Protein AF-A0A2E0GWQ5-F1 (afdb_monomer_lite)

Structure (mmCIF, N/CA/C/O backbone):
data_AF-A0A2E0GWQ5-F1
#
_entry.id   AF-A0A2E0GWQ5-F1
#
loop_
_atom_site.group_PDB
_atom_site.id
_atom_site.type_symbol
_atom_site.label_atom_id
_atom_site.label_alt_id
_atom_site.label_comp_id
_atom_site.label_asym_id
_atom_site.label_entity_id
_atom_site.label_seq_id
_atom_site.pdbx_PDB_ins_code
_atom_site.Cartn_x
_atom_site.Cartn_y
_atom_site.Cartn_z
_atom_site.occupancy
_atom_site.B_iso_or_equiv
_atom_site.auth_seq_id
_atom_site.auth_comp_id
_atom_site.auth_asym_id
_atom_site.auth_atom_id
_atom_site.pdbx_PDB_model_num
ATOM 1 N N . MET A 1 1 ? 23.060 -10.099 -14.269 1.00 32.94 1 MET A N 1
ATOM 2 C CA . MET A 1 1 ? 23.483 -8.999 -13.379 1.00 32.94 1 MET A CA 1
ATOM 3 C C . MET A 1 1 ? 22.250 -8.461 -12.675 1.00 32.94 1 MET A C 1
ATOM 5 O O . MET A 1 1 ? 21.407 -7.855 -13.321 1.00 32.94 1 MET A O 1
ATOM 9 N N . SER A 1 2 ? 22.074 -8.779 -11.394 1.00 44.56 2 SER A N 1
ATOM 10 C CA . SER A 1 2 ? 20.948 -8.301 -10.587 1.00 44.56 2 SER A CA 1
ATOM 11 C C . SER A 1 2 ? 21.257 -6.890 -10.093 1.00 44.56 2 SER A C 1
ATOM 13 O O . SER A 1 2 ? 21.801 -6.715 -9.004 1.00 44.56 2 SER A O 1
ATOM 15 N N . HIS A 1 3 ? 20.966 -5.885 -10.917 1.00 57.94 3 HIS A N 1
ATOM 16 C CA . HIS A 1 3 ? 20.984 -4.500 -10.463 1.00 57.94 3 HIS A CA 1
ATOM 17 C C . HIS A 1 3 ? 19.841 -4.331 -9.463 1.00 57.94 3 HIS A C 1
ATOM 19 O O . HIS A 1 3 ? 18.668 -4.363 -9.831 1.00 57.94 3 HIS A O 1
ATOM 25 N N . SER A 1 4 ? 20.179 -4.221 -8.181 1.00 69.31 4 SER A N 1
ATOM 26 C CA . SER A 1 4 ? 19.216 -3.838 -7.158 1.00 69.31 4 SER A CA 1
ATOM 27 C C . SER A 1 4 ? 18.698 -2.442 -7.495 1.00 69.31 4 SER A C 1
ATOM 29 O O . SER A 1 4 ? 19.482 -1.491 -7.514 1.00 69.31 4 SER A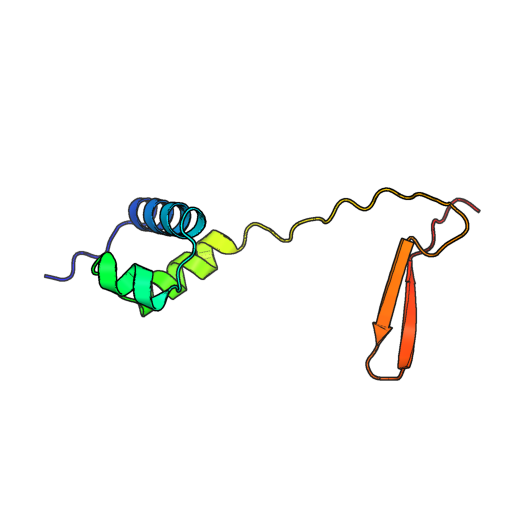 O 1
ATOM 31 N N . LEU A 1 5 ? 17.399 -2.326 -7.777 1.00 81.62 5 LEU A N 1
ATOM 32 C CA . LEU A 1 5 ? 16.743 -1.031 -7.949 1.00 81.62 5 LEU A CA 1
ATOM 33 C C . LEU A 1 5 ? 16.985 -0.153 -6.713 1.00 81.62 5 LEU A C 1
ATOM 35 O O . LEU A 1 5 ? 16.994 -0.644 -5.578 1.00 81.62 5 LEU A O 1
ATOM 39 N N . SER A 1 6 ? 17.183 1.144 -6.934 1.00 87.06 6 SER A N 1
ATOM 40 C CA . SER A 1 6 ? 17.356 2.112 -5.854 1.00 87.06 6 SER A CA 1
ATOM 41 C C . SER A 1 6 ? 16.049 2.311 -5.075 1.00 87.06 6 SER A C 1
ATOM 43 O O . SER A 1 6 ? 14.953 2.021 -5.559 1.00 87.06 6 SER A O 1
ATOM 45 N N . LYS A 1 7 ? 16.144 2.865 -3.860 1.00 86.00 7 LYS A N 1
ATOM 46 C CA . LYS A 1 7 ? 14.967 3.199 -3.040 1.00 86.00 7 LYS A CA 1
ATOM 47 C C . LYS A 1 7 ? 13.967 4.100 -3.782 1.00 86.00 7 LYS A C 1
ATOM 49 O O . LYS A 1 7 ? 12.765 3.894 -3.657 1.00 86.00 7 LYS A O 1
ATOM 54 N N . SER A 1 8 ? 14.444 5.076 -4.561 1.00 88.25 8 SER A N 1
ATOM 55 C CA . SER A 1 8 ? 13.571 5.979 -5.324 1.00 88.25 8 SER A CA 1
ATOM 56 C C . SER A 1 8 ? 12.806 5.252 -6.427 1.00 88.25 8 SER A C 1
ATOM 58 O O . SER A 1 8 ? 11.626 5.516 -6.620 1.00 88.25 8 SER A O 1
ATOM 60 N N . GLN A 1 9 ? 13.439 4.286 -7.097 1.00 91.44 9 GLN A N 1
ATOM 61 C CA . GLN A 1 9 ? 12.766 3.457 -8.096 1.00 91.44 9 GLN A CA 1
ATOM 62 C C . GLN A 1 9 ? 11.678 2.592 -7.457 1.00 91.44 9 GLN A C 1
ATOM 64 O O . GLN A 1 9 ? 10.580 2.488 -7.998 1.00 91.44 9 GLN A O 1
ATOM 69 N N . TRP A 1 10 ? 11.945 2.013 -6.282 1.00 92.06 10 TRP A N 1
ATOM 70 C CA . TRP A 1 10 ? 10.930 1.260 -5.542 1.00 92.06 10 TRP A CA 1
ATOM 71 C C . TRP A 1 10 ? 9.751 2.123 -5.097 1.00 92.06 10 TRP A C 1
ATOM 73 O O . TRP A 1 10 ? 8.622 1.644 -5.165 1.00 92.06 10 TRP A O 1
ATOM 83 N N . GLN A 1 11 ? 9.985 3.380 -4.710 1.00 91.06 11 GLN A N 1
ATOM 84 C CA . GLN A 1 11 ? 8.903 4.322 -4.419 1.00 91.06 11 GLN A CA 1
ATOM 85 C C . GLN A 1 11 ? 8.006 4.518 -5.642 1.00 91.06 11 GLN A C 1
ATOM 87 O O . GLN A 1 11 ? 6.806 4.287 -5.544 1.00 91.06 11 GLN A O 1
ATOM 92 N N . SER A 1 12 ? 8.583 4.819 -6.810 1.00 92.44 12 SER A N 1
ATOM 93 C CA . SER A 1 12 ? 7.809 4.989 -8.046 1.00 92.44 12 SER A CA 1
ATOM 94 C C . SER A 1 12 ? 6.994 3.745 -8.411 1.00 92.44 12 SER A C 1
ATOM 96 O O . SER A 1 12 ? 5.850 3.870 -8.838 1.00 92.44 12 SER A O 1
ATOM 98 N N . TRP A 1 13 ? 7.537 2.540 -8.204 1.00 93.12 13 TRP A N 1
ATOM 99 C CA . TRP A 1 13 ? 6.790 1.298 -8.422 1.00 93.12 13 TRP A CA 1
ATOM 100 C C . TRP A 1 13 ? 5.661 1.089 -7.407 1.00 93.12 13 TRP A C 1
ATOM 102 O O . TRP A 1 13 ? 4.591 0.610 -7.780 1.00 93.12 13 TRP A O 1
ATOM 112 N N . CYS A 1 14 ? 5.869 1.448 -6.138 1.00 91.25 14 CYS A N 1
ATOM 113 C CA . CYS A 1 14 ? 4.821 1.384 -5.118 1.00 91.25 14 CYS A CA 1
ATOM 114 C C . CYS A 1 14 ? 3.690 2.377 -5.415 1.00 91.25 14 CYS A C 1
ATOM 116 O O . CYS A 1 14 ? 2.523 2.003 -5.312 1.00 91.25 14 CYS A O 1
ATOM 118 N N . ASP A 1 15 ? 4.027 3.594 -5.843 1.00 91.06 15 ASP A N 1
ATOM 119 C CA . ASP A 1 15 ? 3.054 4.622 -6.220 1.00 91.06 15 ASP A CA 1
ATOM 120 C C . ASP A 1 15 ? 2.275 4.198 -7.473 1.00 91.06 15 ASP A C 1
ATOM 122 O O . ASP A 1 15 ? 1.048 4.274 -7.500 1.00 91.06 15 ASP A O 1
ATOM 126 N N . ALA A 1 16 ? 2.966 3.662 -8.486 1.00 92.06 16 ALA A N 1
ATOM 127 C CA . ALA A 1 16 ? 2.336 3.126 -9.690 1.00 92.06 16 ALA A CA 1
ATOM 128 C C . ALA A 1 16 ? 1.376 1.971 -9.370 1.00 92.06 16 ALA A C 1
ATOM 130 O O . ALA A 1 16 ? 0.280 1.929 -9.924 1.00 92.06 16 ALA A O 1
ATOM 131 N N . TYR A 1 17 ? 1.741 1.076 -8.442 1.00 92.19 17 TYR A N 1
ATOM 132 C CA . TYR A 1 17 ? 0.859 0.001 -7.978 1.00 92.19 17 TYR A CA 1
ATOM 133 C C . TYR A 1 17 ? -0.421 0.529 -7.310 1.00 92.19 17 TYR A C 1
ATOM 135 O O . TYR A 1 17 ? -1.483 -0.062 -7.472 1.00 92.19 17 TYR A O 1
ATOM 143 N N . GLN A 1 18 ? -0.355 1.644 -6.577 1.00 88.44 18 GLN A N 1
ATOM 144 C CA . GLN A 1 18 ? -1.536 2.232 -5.932 1.00 88.44 18 GLN A CA 1
ATOM 145 C C . GLN A 1 18 ? -2.552 2.818 -6.927 1.00 88.44 18 GLN A C 1
ATOM 147 O O . GLN A 1 18 ? -3.711 2.995 -6.560 1.00 88.44 18 GLN A O 1
ATOM 152 N N . GLN A 1 19 ? -2.140 3.107 -8.166 1.00 89.31 19 GLN A N 1
ATOM 153 C CA . GLN A 1 19 ? -3.009 3.658 -9.216 1.00 89.31 19 GLN A CA 1
ATOM 154 C C . GLN A 1 19 ? -3.704 2.582 -10.061 1.00 89.31 19 GLN A C 1
ATOM 156 O O . GLN A 1 19 ? -4.529 2.904 -10.915 1.00 89.31 19 GLN A O 1
ATOM 161 N N . VAL A 1 20 ? -3.366 1.308 -9.860 1.00 89.56 20 VAL A N 1
ATOM 162 C CA . VAL A 1 20 ? -3.852 0.191 -10.674 1.00 89.56 20 VAL A CA 1
ATOM 163 C C . VAL A 1 20 ? -4.646 -0.787 -9.818 1.00 89.56 20 VAL A C 1
ATOM 165 O O . VAL A 1 20 ? -4.218 -1.181 -8.736 1.00 89.56 20 VAL A O 1
ATOM 168 N N . ASP A 1 21 ? -5.793 -1.231 -10.325 1.00 88.19 21 ASP A N 1
ATOM 169 C CA . ASP A 1 21 ? -6.617 -2.234 -9.647 1.00 88.19 21 ASP A CA 1
ATOM 170 C C . ASP A 1 21 ? -6.165 -3.649 -10.031 1.00 88.19 21 ASP A C 1
ATOM 172 O O . ASP A 1 21 ? -6.784 -4.346 -10.833 1.00 88.19 21 ASP A O 1
ATOM 176 N N . GLN A 1 22 ? -5.000 -4.049 -9.521 1.00 90.56 22 GLN A N 1
ATOM 177 C CA . GLN A 1 22 ? -4.449 -5.379 -9.769 1.00 90.56 22 GLN A CA 1
ATOM 178 C C . GLN A 1 22 ? -3.807 -6.003 -8.531 1.00 90.56 22 GLN A C 1
ATOM 180 O O . GLN A 1 22 ? -3.440 -5.349 -7.547 1.00 90.56 22 GLN A O 1
ATOM 185 N N . THR A 1 23 ? -3.630 -7.322 -8.581 1.00 92.94 23 THR A N 1
ATOM 186 C CA . THR A 1 23 ? -2.917 -8.042 -7.523 1.00 92.94 23 THR A CA 1
ATOM 187 C C . THR A 1 23 ? -1.421 -7.730 -7.575 1.00 92.94 23 THR A C 1
ATOM 189 O O . THR A 1 23 ? -0.846 -7.533 -8.646 1.00 92.94 23 THR A O 1
ATOM 192 N N . LYS A 1 24 ? -0.754 -7.740 -6.412 1.00 91.81 24 LYS A N 1
ATOM 193 C CA . LYS A 1 24 ? 0.704 -7.520 -6.312 1.00 91.81 24 LYS A CA 1
ATOM 194 C C . LYS A 1 24 ? 1.505 -8.493 -7.183 1.00 91.81 24 LYS A C 1
ATOM 196 O O . LYS A 1 24 ? 2.536 -8.123 -7.731 1.00 91.81 24 LYS A O 1
ATOM 201 N N . VAL A 1 25 ? 1.020 -9.730 -7.308 1.00 94.00 25 VAL A N 1
ATOM 202 C CA . VAL A 1 25 ? 1.647 -10.780 -8.122 1.00 94.00 25 VAL A CA 1
ATOM 203 C C . VAL A 1 25 ? 1.556 -10.446 -9.610 1.00 94.00 25 VAL A C 1
ATOM 205 O O . VAL A 1 25 ? 2.578 -10.515 -10.290 1.00 94.00 25 VAL A O 1
ATOM 208 N N . SER A 1 26 ? 0.375 -10.045 -10.103 1.00 93.50 26 SER A N 1
ATOM 209 C CA . SER A 1 26 ? 0.206 -9.623 -11.505 1.00 93.50 26 SER A CA 1
ATOM 210 C C . SER A 1 26 ? 1.091 -8.422 -11.817 1.00 93.50 26 SER A C 1
ATOM 212 O O . SER A 1 26 ? 1.894 -8.482 -12.740 1.00 93.50 26 SER A O 1
ATOM 214 N N . PHE A 1 27 ? 1.067 -7.407 -10.949 1.00 95.19 27 PHE A N 1
ATOM 215 C CA . PHE A 1 27 ? 1.873 -6.200 -11.118 1.00 95.19 27 PHE A CA 1
ATOM 216 C C . PHE A 1 27 ? 3.368 -6.505 -11.226 1.00 95.19 27 PHE A C 1
ATOM 218 O O . PHE A 1 27 ? 4.052 -5.975 -12.099 1.00 95.19 27 PHE A O 1
ATOM 225 N N . CYS A 1 28 ? 3.883 -7.382 -10.358 1.00 94.44 28 CYS A N 1
ATOM 226 C CA . CYS A 1 28 ? 5.289 -7.775 -10.407 1.00 94.44 28 CYS A CA 1
ATOM 227 C C . CYS A 1 28 ? 5.619 -8.564 -11.673 1.00 94.44 28 CYS A C 1
ATOM 229 O O . CYS A 1 28 ? 6.686 -8.364 -12.246 1.00 94.44 28 CYS A O 1
ATOM 231 N N . ARG A 1 29 ? 4.719 -9.446 -12.119 1.00 93.75 29 ARG A N 1
ATOM 232 C CA . ARG A 1 29 ? 4.913 -10.232 -13.339 1.00 93.75 29 ARG A CA 1
ATOM 233 C C . ARG A 1 29 ? 4.960 -9.337 -14.577 1.00 93.75 29 ARG A C 1
ATOM 235 O O . ARG A 1 29 ? 5.878 -9.482 -15.378 1.00 93.75 29 ARG A O 1
ATOM 242 N N . ASP A 1 30 ? 4.022 -8.405 -14.692 1.00 94.88 30 ASP A N 1
ATOM 243 C CA . ASP A 1 30 ? 3.883 -7.530 -15.860 1.00 94.88 30 ASP A CA 1
ATOM 244 C C . ASP A 1 30 ? 5.039 -6.525 -15.965 1.00 94.88 30 ASP A C 1
ATOM 246 O O . ASP A 1 30 ? 5.485 -6.194 -17.060 1.00 94.88 30 ASP A O 1
ATOM 250 N N . ASN A 1 31 ? 5.584 -6.095 -14.822 1.00 91.12 31 ASN A N 1
ATOM 251 C CA . ASN A 1 31 ? 6.698 -5.143 -14.751 1.00 91.12 31 ASN A CA 1
ATOM 252 C C . ASN A 1 31 ? 8.065 -5.812 -14.522 1.00 91.12 31 ASN A C 1
ATOM 254 O O . ASN A 1 31 ? 9.056 -5.124 -14.275 1.00 91.12 31 ASN A O 1
ATOM 258 N N . ASN A 1 32 ? 8.132 -7.147 -14.594 1.00 91.88 32 ASN A N 1
ATOM 259 C CA . ASN A 1 32 ? 9.345 -7.942 -14.375 1.00 91.88 32 ASN A CA 1
ATOM 260 C C . ASN A 1 32 ? 10.083 -7.602 -13.057 1.00 91.88 32 ASN A C 1
ATOM 262 O O . ASN A 1 32 ? 11.313 -7.525 -12.997 1.00 91.88 32 ASN A O 1
ATOM 266 N N . LEU A 1 33 ? 9.315 -7.371 -11.991 1.00 91.31 33 LEU A N 1
ATOM 267 C CA . LEU A 1 33 ? 9.817 -7.066 -10.654 1.00 91.31 33 LEU A CA 1
ATOM 268 C C . LEU A 1 33 ? 9.956 -8.344 -9.828 1.00 91.31 33 LEU A C 1
ATOM 270 O O . LEU A 1 33 ? 9.135 -9.262 -9.895 1.00 91.31 33 LEU A O 1
ATOM 274 N N . ASN A 1 34 ? 10.967 -8.381 -8.962 1.00 93.06 34 ASN A N 1
ATOM 275 C CA . ASN A 1 34 ? 11.062 -9.441 -7.969 1.00 93.06 34 ASN A CA 1
ATOM 276 C C . ASN A 1 34 ? 9.977 -9.254 -6.899 1.00 93.06 34 ASN A C 1
ATOM 278 O O . ASN A 1 34 ? 9.970 -8.259 -6.174 1.00 93.06 34 ASN A O 1
ATOM 282 N N . TYR A 1 35 ? 9.104 -10.250 -6.765 1.00 92.50 35 TYR A N 1
ATOM 283 C CA . TYR A 1 35 ? 7.969 -10.199 -5.846 1.00 92.50 35 TYR A CA 1
ATOM 284 C C . TYR A 1 35 ? 8.374 -10.004 -4.377 1.00 92.50 35 TYR A C 1
ATOM 286 O O . TYR A 1 35 ? 7.761 -9.210 -3.667 1.00 92.50 35 TYR A O 1
ATOM 294 N N . HIS A 1 36 ? 9.428 -10.681 -3.910 1.00 92.44 36 HIS A N 1
ATOM 295 C CA . HIS A 1 36 ? 9.879 -10.563 -2.520 1.00 92.44 36 HIS A CA 1
ATOM 296 C C . HIS A 1 36 ? 10.465 -9.182 -2.221 1.00 92.44 36 HIS A C 1
ATOM 298 O O . HIS A 1 36 ? 10.186 -8.612 -1.167 1.00 92.44 36 HIS A O 1
ATOM 304 N N . GLN A 1 37 ? 11.240 -8.624 -3.154 1.00 91.31 37 GLN A N 1
ATOM 305 C CA . GLN A 1 37 ? 11.773 -7.268 -3.017 1.00 91.31 37 GLN A CA 1
ATOM 306 C C . GLN A 1 37 ? 10.652 -6.228 -3.058 1.00 91.31 37 GLN A C 1
ATOM 308 O O . GLN A 1 37 ? 10.636 -5.326 -2.222 1.00 91.31 37 GLN A O 1
ATOM 313 N N . PHE A 1 38 ? 9.686 -6.392 -3.967 1.00 92.88 38 PHE A N 1
ATOM 314 C CA . PHE A 1 38 ? 8.513 -5.529 -4.035 1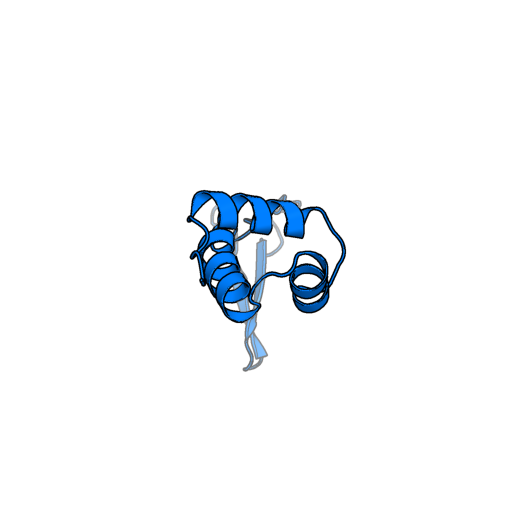.00 92.88 38 PHE A CA 1
ATOM 315 C C . PHE A 1 38 ? 7.717 -5.565 -2.731 1.00 92.88 38 PHE A C 1
ATOM 317 O O . PHE A 1 38 ? 7.427 -4.512 -2.184 1.00 92.88 38 PHE A O 1
ATOM 324 N N . LEU A 1 39 ? 7.419 -6.746 -2.180 1.00 92.00 39 LEU A N 1
ATOM 325 C CA . LEU A 1 39 ? 6.711 -6.860 -0.900 1.00 92.00 39 LEU A CA 1
ATOM 326 C C . LEU A 1 39 ? 7.453 -6.173 0.249 1.00 92.00 39 LEU A C 1
ATOM 328 O O . LEU A 1 39 ? 6.827 -5.489 1.058 1.00 92.00 39 LEU A O 1
ATOM 332 N N . TYR A 1 40 ? 8.772 -6.357 0.325 1.00 91.50 40 TYR A N 1
ATOM 333 C CA . TYR A 1 40 ? 9.595 -5.717 1.347 1.00 91.50 40 TYR A CA 1
ATOM 334 C C . TYR A 1 40 ? 9.482 -4.190 1.273 1.00 91.50 40 TYR A C 1
ATOM 336 O O . TYR A 1 40 ? 9.148 -3.546 2.269 1.00 91.50 40 TYR A O 1
ATOM 344 N N . TRP A 1 41 ? 9.705 -3.616 0.089 1.00 90.75 41 TRP A N 1
ATOM 345 C CA . TRP A 1 41 ? 9.646 -2.169 -0.108 1.00 90.75 41 TRP A CA 1
ATOM 346 C C . TRP A 1 41 ? 8.233 -1.618 0.012 1.00 90.75 41 TRP A C 1
ATOM 348 O O . TRP A 1 41 ? 8.050 -0.581 0.640 1.00 90.75 41 TRP A O 1
ATOM 358 N N . PHE A 1 42 ? 7.235 -2.331 -0.503 1.00 90.31 42 PHE A N 1
ATOM 359 C CA . PHE A 1 42 ? 5.840 -1.942 -0.384 1.00 90.31 42 PHE A CA 1
ATOM 360 C C . PHE A 1 42 ? 5.446 -1.808 1.084 1.00 90.31 42 PHE A C 1
ATOM 362 O O . PHE A 1 42 ? 4.946 -0.762 1.461 1.00 90.31 42 PHE A O 1
ATOM 369 N N . ASN A 1 43 ? 5.768 -2.784 1.939 1.00 88.38 43 ASN A N 1
ATOM 370 C CA . ASN A 1 43 ? 5.473 -2.697 3.373 1.00 88.38 43 ASN A CA 1
ATOM 371 C C . ASN A 1 43 ? 6.240 -1.562 4.077 1.00 88.38 43 ASN A C 1
ATOM 373 O O . ASN A 1 43 ? 5.681 -0.875 4.933 1.00 88.38 43 ASN A O 1
ATOM 377 N N . GLN A 1 44 ? 7.512 -1.351 3.727 1.00 87.88 44 GLN A N 1
ATOM 378 C CA . GLN A 1 44 ? 8.329 -0.271 4.296 1.00 87.88 44 GLN A CA 1
ATOM 379 C C . GLN A 1 44 ? 7.798 1.120 3.923 1.00 87.88 44 GLN A C 1
ATOM 381 O O . GLN A 1 44 ? 7.782 2.019 4.759 1.00 87.88 44 GLN A O 1
ATOM 386 N N . LEU A 1 45 ? 7.343 1.298 2.682 1.00 84.62 45 LEU A N 1
ATOM 387 C CA . LEU A 1 45 ? 6.902 2.591 2.151 1.00 84.62 45 LEU A CA 1
ATOM 388 C C . LEU A 1 45 ? 5.403 2.839 2.387 1.00 84.62 45 LEU A C 1
ATOM 390 O O . LEU A 1 45 ? 4.993 3.978 2.580 1.00 84.62 45 LEU A O 1
ATOM 394 N N . SER A 1 46 ? 4.584 1.786 2.472 1.00 75.12 46 SER A N 1
ATOM 395 C CA . SER A 1 46 ? 3.152 1.875 2.790 1.00 75.12 46 SER A CA 1
ATOM 396 C C . SER A 1 46 ? 2.865 2.031 4.284 1.00 75.12 46 SER A C 1
ATOM 398 O O . SER A 1 46 ? 1.708 2.203 4.664 1.00 75.12 46 SER A O 1
ATOM 400 N N . SER A 1 47 ? 3.884 1.965 5.150 1.00 60.34 47 SER A N 1
ATOM 401 C CA . SER A 1 47 ? 3.731 2.130 6.605 1.00 60.34 47 SER A CA 1
ATOM 402 C C . SER A 1 47 ? 3.286 3.542 7.023 1.00 60.34 47 SER A C 1
ATOM 404 O O . SER A 1 47 ? 3.011 3.782 8.197 1.00 60.34 47 SER A O 1
ATOM 406 N N . GLN A 1 48 ? 3.142 4.478 6.083 1.00 56.00 48 GLN A N 1
ATOM 407 C CA . GLN A 1 48 ? 2.507 5.770 6.315 1.00 56.00 48 GLN A CA 1
ATOM 408 C C . GLN A 1 48 ? 1.086 5.784 5.774 1.00 56.00 48 GLN A C 1
ATOM 410 O O . GLN A 1 48 ? 0.826 6.296 4.695 1.00 56.00 48 GLN A O 1
ATOM 415 N N . SER A 1 49 ? 0.162 5.220 6.546 1.00 51.41 49 SER A N 1
ATOM 416 C CA . SER A 1 49 ? -1.227 5.677 6.594 1.00 51.41 49 SER A CA 1
ATOM 417 C C . SER A 1 49 ? -2.000 4.755 7.538 1.00 51.41 49 SER A C 1
ATOM 419 O O . SER A 1 49 ? -2.859 3.977 7.115 1.00 51.41 49 SER A O 1
ATOM 421 N N . ASN A 1 50 ? -1.770 4.891 8.848 1.00 52.00 50 ASN A N 1
ATOM 422 C CA . ASN A 1 50 ? -2.913 4.788 9.752 1.00 52.00 50 ASN A CA 1
ATOM 423 C C . ASN A 1 50 ? -3.865 5.892 9.290 1.00 52.00 50 ASN A C 1
ATOM 425 O O . ASN A 1 50 ? -3.666 7.051 9.646 1.00 52.00 50 ASN A O 1
ATOM 429 N N . LYS A 1 51 ? -4.806 5.566 8.392 1.00 48.53 51 LYS A N 1
ATOM 430 C CA . LYS A 1 51 ? -5.838 6.510 7.971 1.00 48.53 51 LYS A CA 1
ATOM 431 C C . LYS A 1 51 ? -6.548 6.900 9.257 1.00 48.53 51 LYS A C 1
ATOM 433 O O . LYS A 1 51 ? -7.292 6.089 9.803 1.00 48.53 51 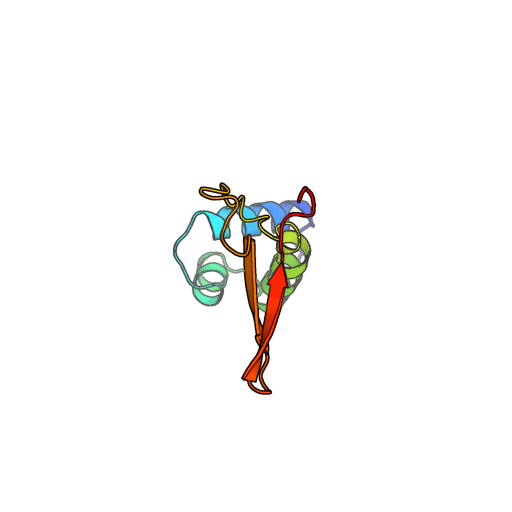LYS A O 1
ATOM 438 N N . MET A 1 52 ? -6.273 8.095 9.774 1.00 51.03 52 MET A N 1
ATOM 439 C CA . MET A 1 52 ? -7.167 8.711 10.740 1.00 51.03 52 MET A CA 1
ATOM 440 C C . MET A 1 52 ? -8.482 8.865 9.994 1.00 51.03 52 MET A C 1
ATOM 442 O O . MET A 1 52 ? -8.605 9.674 9.077 1.00 51.03 52 MET A O 1
ATOM 446 N N . ILE A 1 53 ? -9.426 7.990 10.312 1.00 55.81 53 ILE A N 1
ATOM 447 C CA . ILE A 1 53 ? -10.795 8.135 9.855 1.00 55.81 53 ILE A CA 1
ATOM 448 C C . ILE A 1 53 ? -11.322 9.328 10.645 1.00 55.81 53 ILE A C 1
ATOM 450 O O . ILE A 1 53 ? -11.561 9.211 11.845 1.00 55.81 53 ILE A O 1
ATOM 454 N N . SER A 1 54 ? -11.427 10.488 9.999 1.00 49.88 54 SER A N 1
ATOM 455 C CA . SER A 1 54 ? -12.151 11.617 10.575 1.00 49.88 54 SER A CA 1
ATOM 456 C C . SER A 1 54 ? -13.610 11.198 10.722 1.00 49.88 54 SER A C 1
ATOM 458 O O . SER A 1 54 ? -14.280 10.916 9.730 1.00 49.88 54 SER A O 1
ATOM 460 N N . VAL A 1 55 ? -14.078 11.098 11.963 1.00 55.50 55 VAL A N 1
ATOM 461 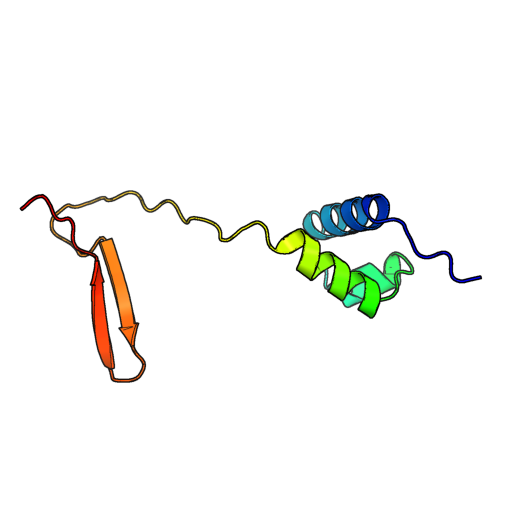C CA . VAL A 1 55 ? -15.481 10.835 12.285 1.00 55.50 55 VAL A CA 1
ATOM 462 C C . VAL A 1 55 ? -16.098 12.166 12.694 1.00 55.50 55 VAL A C 1
ATOM 464 O O . VAL A 1 55 ? -15.669 12.766 13.676 1.00 55.50 55 VAL A O 1
ATOM 467 N N . GLU A 1 56 ? -17.081 12.646 11.934 1.00 58.12 56 GLU A N 1
ATOM 468 C CA . GLU A 1 56 ? -17.879 13.806 12.333 1.00 58.12 56 GLU A CA 1
ATOM 469 C C . GLU A 1 56 ? -18.853 13.393 13.443 1.00 58.12 56 GLU A C 1
ATOM 47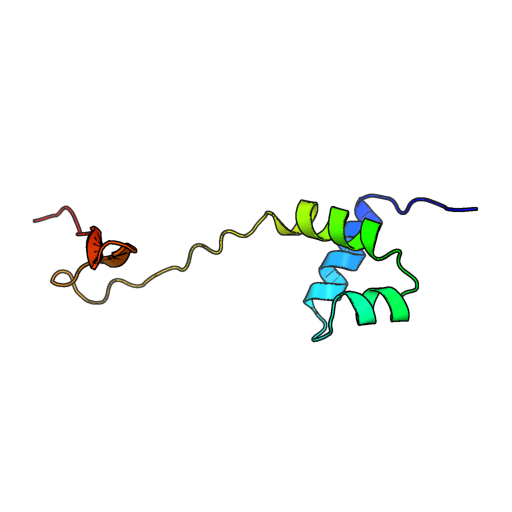1 O O . GLU A 1 56 ? -19.661 12.472 13.290 1.00 58.12 56 GLU A O 1
ATOM 476 N N . VAL A 1 57 ? -18.752 14.056 14.595 1.00 54.34 57 VAL A N 1
ATOM 477 C CA . VAL A 1 57 ? -19.570 13.761 15.775 1.00 54.34 57 VAL A CA 1
ATOM 478 C C . VAL A 1 57 ? -20.948 14.399 15.600 1.00 54.34 57 VAL A C 1
ATOM 480 O O . VAL A 1 57 ? -21.140 15.580 15.865 1.00 54.34 57 VAL A O 1
ATOM 483 N N . LEU A 1 58 ? -21.923 13.609 15.145 1.00 52.25 58 LEU A N 1
ATOM 484 C CA . LEU A 1 58 ? -23.296 14.072 14.893 1.00 52.25 58 LEU A CA 1
ATOM 485 C C . LEU A 1 58 ? -24.171 14.197 16.157 1.00 52.25 58 LEU A C 1
ATOM 487 O O . LEU A 1 58 ? -25.262 14.758 16.081 1.00 52.25 58 LEU A O 1
ATOM 491 N N . SER A 1 59 ? -23.749 13.684 17.319 1.00 55.12 59 SER A N 1
ATOM 492 C CA . SER A 1 59 ? -24.521 13.847 18.561 1.00 55.12 59 SER A CA 1
ATOM 493 C C . SER A 1 59 ? -23.689 13.613 19.820 1.00 55.12 59 SER A C 1
ATOM 495 O O . SER A 1 59 ? -23.074 12.557 19.955 1.00 55.12 59 SER A O 1
ATOM 497 N N . SER A 1 60 ? -23.788 14.520 20.788 1.00 57.09 60 SER A N 1
ATOM 498 C CA . SER A 1 60 ? -23.160 14.454 22.119 1.00 57.09 60 SER A CA 1
ATOM 499 C C . SER A 1 60 ? -23.749 13.382 23.052 1.00 57.09 60 SER A C 1
ATOM 501 O O . SER A 1 60 ? -23.197 13.117 24.111 1.00 57.09 60 SER A O 1
ATOM 503 N N . PHE A 1 61 ? -24.850 12.725 22.668 1.00 58.72 61 PHE A N 1
ATOM 504 C CA . PHE A 1 61 ? -25.535 11.713 23.491 1.00 58.72 61 PHE A CA 1
ATOM 505 C C . PHE A 1 61 ? -25.207 10.260 23.111 1.00 58.72 61 PHE A C 1
ATOM 507 O O . PHE A 1 61 ? -25.862 9.334 23.591 1.00 58.72 61 PHE A O 1
ATOM 514 N N . ARG A 1 62 ? -24.240 10.030 22.214 1.00 60.97 62 ARG A N 1
ATOM 515 C CA . ARG A 1 62 ? -23.841 8.683 21.778 1.00 60.97 62 ARG A CA 1
ATOM 516 C C . ARG A 1 62 ? -22.328 8.506 21.908 1.00 60.97 62 ARG A C 1
ATOM 518 O O . ARG A 1 62 ? -21.601 9.464 21.662 1.00 60.97 62 ARG A O 1
ATOM 525 N N . PRO A 1 63 ? -21.849 7.301 22.271 1.00 64.06 63 PRO A N 1
ATOM 526 C CA . PRO A 1 63 ? -20.420 7.031 22.333 1.00 64.06 63 PRO A CA 1
ATOM 527 C C . PRO A 1 63 ? -19.782 7.283 20.963 1.00 64.06 63 PRO A C 1
ATOM 529 O O . PRO A 1 63 ? -20.285 6.816 19.939 1.00 64.06 63 PRO A O 1
ATOM 532 N N . LEU A 1 64 ? -18.669 8.017 20.966 1.00 66.88 64 LEU A N 1
ATOM 533 C CA . LEU A 1 64 ? -17.915 8.443 19.784 1.00 66.88 64 LEU A CA 1
ATOM 534 C C . LEU A 1 64 ? -17.344 7.248 19.015 1.00 66.88 64 LEU A C 1
ATOM 536 O O . LEU A 1 64 ? -17.234 7.266 17.792 1.00 66.88 64 LEU A O 1
ATOM 540 N N . ALA A 1 65 ? -17.009 6.184 19.742 1.00 70.06 65 ALA A N 1
ATOM 541 C CA . ALA A 1 65 ? -16.659 4.889 19.187 1.00 70.06 65 ALA A CA 1
ATOM 542 C C . ALA A 1 65 ? -16.977 3.783 20.198 1.00 70.06 65 ALA A C 1
ATOM 544 O O . ALA A 1 65 ? -16.874 3.983 21.412 1.00 70.06 65 ALA A O 1
ATOM 545 N N . VAL A 1 66 ? -17.320 2.598 19.687 1.00 64.88 66 VAL A N 1
ATOM 546 C CA . VAL A 1 66 ? -17.551 1.393 20.492 1.00 64.88 66 VAL A CA 1
ATOM 547 C C . VAL A 1 66 ? -16.651 0.277 19.984 1.00 64.88 66 VAL A C 1
ATOM 549 O O . VAL A 1 66 ? -16.762 -0.147 18.835 1.00 64.88 66 VAL A O 1
ATOM 552 N N . ILE A 1 67 ? -15.789 -0.239 20.856 1.00 74.62 67 ILE A N 1
ATOM 553 C CA . ILE A 1 67 ? -14.946 -1.401 20.568 1.00 74.62 67 ILE A CA 1
ATOM 554 C C . ILE A 1 67 ? -15.557 -2.612 21.270 1.00 74.62 67 ILE A C 1
ATOM 556 O O . ILE A 1 67 ? -15.640 -2.652 22.498 1.00 74.62 67 ILE A O 1
ATOM 560 N N . ARG A 1 68 ? -15.976 -3.617 20.494 1.00 69.81 68 ARG A N 1
ATOM 561 C CA . ARG A 1 68 ? -16.393 -4.922 21.027 1.00 69.81 68 ARG A CA 1
ATOM 562 C C . ARG A 1 68 ? -15.177 -5.817 21.213 1.00 69.81 68 ARG A C 1
ATOM 564 O O . ARG A 1 68 ? -14.456 -6.111 20.262 1.00 69.81 68 ARG A O 1
ATOM 571 N N . LEU A 1 69 ? -14.972 -6.262 22.443 1.00 74.69 69 LEU A N 1
ATOM 572 C CA . LEU A 1 69 ? -13.910 -7.184 22.811 1.00 74.69 69 LEU A CA 1
ATOM 573 C C . LEU A 1 69 ? -14.371 -8.634 22.607 1.00 74.69 69 LEU A C 1
ATOM 575 O O . LEU A 1 69 ? -15.560 -8.947 22.655 1.00 74.69 69 LEU A O 1
ATOM 579 N N . LYS A 1 70 ? -13.414 -9.550 22.409 1.00 66.12 70 LYS A N 1
ATOM 580 C CA . LYS A 1 70 ? -13.689 -10.986 22.188 1.00 66.12 70 LYS A CA 1
ATOM 581 C C . LYS A 1 70 ? -14.382 -11.672 23.369 1.00 66.12 70 LYS A C 1
ATOM 583 O O . LYS A 1 70 ? -15.014 -12.702 23.191 1.00 66.12 70 LYS A O 1
ATOM 588 N N . ASN A 1 71 ? -14.264 -11.100 24.562 1.00 84.44 71 ASN A N 1
ATOM 589 C CA . ASN A 1 71 ? -14.923 -11.559 25.782 1.00 84.44 71 ASN A CA 1
ATOM 590 C C . ASN A 1 71 ? -16.333 -10.957 25.953 1.00 84.44 71 ASN A C 1
ATOM 592 O O . ASN A 1 71 ? -16.826 -10.899 27.075 1.00 84.44 71 ASN A O 1
ATOM 596 N N . SER A 1 72 ? -16.941 -10.443 24.879 1.00 74.56 72 SER A N 1
ATOM 597 C CA . SER A 1 72 ? -18.264 -9.801 24.865 1.00 74.56 72 SER A CA 1
ATOM 598 C C . SER A 1 72 ? -18.386 -8.510 25.683 1.00 74.56 72 SER A C 1
ATOM 600 O O . SER A 1 72 ? -19.479 -7.958 25.791 1.00 74.56 72 SER A O 1
ATOM 602 N N . HIS A 1 73 ? -17.281 -7.985 26.216 1.00 76.38 73 HIS A N 1
ATOM 603 C CA . HIS A 1 73 ? -17.263 -6.674 26.859 1.00 76.38 73 HIS A CA 1
ATOM 604 C C . HIS A 1 73 ? -17.126 -5.564 25.809 1.00 76.38 73 HIS A C 1
ATOM 606 O O . HIS A 1 73 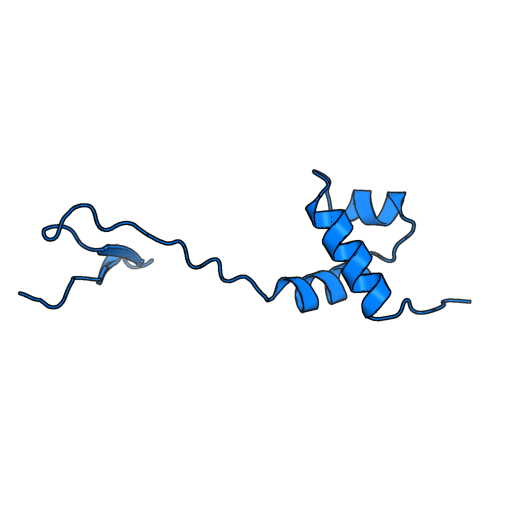? -16.672 -5.796 24.684 1.00 76.38 73 HIS A O 1
ATOM 612 N N . ARG A 1 74 ? -17.517 -4.340 26.174 1.00 80.75 74 ARG A N 1
ATOM 613 C CA . ARG A 1 74 ? -17.420 -3.161 25.305 1.00 80.75 74 ARG A CA 1
ATOM 614 C C . ARG A 1 74 ? -16.612 -2.053 25.969 1.00 80.75 74 ARG A C 1
ATOM 616 O O . ARG A 1 74 ? -16.784 -1.804 27.158 1.00 80.75 74 ARG A O 1
ATOM 623 N N . LEU A 1 75 ? -15.759 -1.401 25.186 1.00 76.25 75 LEU A N 1
ATOM 624 C CA . LEU A 1 75 ? -15.121 -0.134 25.538 1.00 76.25 75 LEU A CA 1
ATOM 625 C C . LEU A 1 75 ? -15.808 0.976 24.750 1.00 76.25 75 LEU A C 1
ATOM 627 O O . LEU A 1 75 ? -15.977 0.857 23.534 1.00 76.25 75 LEU A O 1
ATOM 631 N N . GLU A 1 76 ? -16.206 2.032 25.446 1.00 77.81 76 GLU A N 1
ATOM 632 C CA . GLU A 1 76 ? -16.907 3.177 24.874 1.00 77.81 76 GLU A CA 1
ATOM 633 C C . GLU A 1 76 ? -16.038 4.420 25.049 1.00 77.81 76 GLU A C 1
ATOM 635 O O . GLU A 1 76 ? -15.561 4.700 26.148 1.00 77.81 76 GLU A O 1
ATOM 640 N N . ILE A 1 77 ? -15.808 5.147 23.956 1.00 78.19 77 ILE A N 1
ATOM 641 C CA . ILE A 1 77 ? -15.184 6.470 24.005 1.00 78.19 77 ILE A CA 1
ATOM 642 C C . ILE A 1 77 ? -16.319 7.478 24.139 1.00 78.19 77 ILE A C 1
ATOM 644 O O . ILE A 1 77 ? -17.153 7.587 23.241 1.00 78.19 77 ILE A O 1
ATOM 648 N N . VAL A 1 78 ? -16.367 8.181 25.265 1.00 74.19 78 VAL A N 1
ATOM 649 C CA . VAL A 1 78 ? -17.348 9.235 25.542 1.00 74.19 78 VAL A CA 1
ATOM 650 C C . VAL A 1 78 ? -16.644 10.583 25.589 1.00 74.19 78 VAL A C 1
ATOM 652 O O . VAL A 1 78 ? -15.473 10.660 25.965 1.00 74.19 78 VAL A O 1
ATOM 655 N N . ASP A 1 79 ? -17.350 11.626 25.169 1.00 72.38 79 ASP A N 1
ATOM 656 C CA . ASP A 1 79 ? -16.868 12.993 25.312 1.00 72.38 79 ASP A CA 1
ATOM 657 C C . ASP A 1 79 ? -16.838 13.382 26.802 1.00 72.38 79 ASP A C 1
ATOM 659 O O . ASP A 1 79 ? -17.690 12.940 27.576 1.00 72.38 79 ASP A O 1
ATOM 663 N N . LYS A 1 80 ? -15.812 14.131 27.217 1.00 65.31 80 LYS A N 1
ATOM 664 C CA . LYS A 1 80 ? -15.565 14.456 28.629 1.00 65.31 80 LYS A CA 1
ATOM 665 C C . LYS A 1 80 ? -16.288 15.736 29.074 1.00 65.31 80 LYS A C 1
ATOM 667 O O . LYS A 1 80 ? -16.280 16.021 30.266 1.00 65.31 80 LYS A O 1
ATOM 672 N N . ASP A 1 81 ? -16.928 16.474 28.170 1.00 58.25 81 ASP A N 1
ATOM 673 C CA . ASP A 1 81 ? -17.554 17.764 28.481 1.00 58.25 81 ASP A CA 1
ATOM 674 C C . ASP A 1 81 ? -19.004 17.638 29.005 1.00 58.25 81 ASP A C 1
ATOM 676 O O . ASP A 1 81 ? -19.892 18.399 28.616 1.00 58.25 81 ASP A O 1
ATOM 680 N N . PHE A 1 82 ? -19.232 16.695 29.931 1.00 50.44 82 PHE A N 1
ATOM 681 C CA . PHE A 1 82 ? -20.438 16.610 30.771 1.00 50.44 82 PHE A CA 1
ATOM 682 C C . PHE A 1 82 ? -20.099 16.716 32.260 1.00 50.44 82 PHE A C 1
ATOM 684 O O . PHE A 1 82 ? -19.217 15.959 32.729 1.00 50.44 82 PHE A O 1
#

Radius of gyration: 20.8 Å; chains: 1; bounding box: 49×29×47 Å

Foldseek 3Di:
DPDDDDLVVLVVLLVVVVVDPDDLVVSCVVVVHDSVVNVVSNCVVVVPDPPPPDDDDPDLVAFSDWDQDPVRDIDTHHDPPD

Secondary structure (DSSP, 8-state):
---PPPHHHHHHHHHHHHTS-S-HHHHHHHTT--HHHHHHHHHHHTT------------TTS-SEEEEPTTS-EEEE--S--

pLDDT: mean 76.89, std 16.27, range [32.94, 95.19]

Sequence (82 aa):
MSHSLSKSQWQSWCDAYQQVDQTKVSFCRDNNLNYHQFLYWFNQLSSQSNKMISVEVLSSFRPLAVIRLKNSHRLEIVDKDF